Protein AF-A0A1F8F5E8-F1 (afdb_monomer_lite)

Structure (mmCIF, N/CA/C/O backbone):
data_AF-A0A1F8F5E8-F1
#
_entry.id   AF-A0A1F8F5E8-F1
#
loop_
_atom_site.group_PDB
_atom_site.id
_atom_site.type_symbol
_atom_site.label_atom_id
_atom_site.label_alt_id
_atom_site.label_comp_id
_atom_site.label_asym_id
_atom_site.label_entity_id
_atom_site.label_seq_id
_atom_site.pdbx_PDB_ins_code
_atom_site.Cartn_x
_atom_site.Cartn_y
_atom_site.Cartn_z
_atom_site.occupancy
_atom_site.B_iso_or_equiv
_atom_site.auth_seq_id
_atom_site.auth_comp_id
_atom_site.auth_asym_id
_atom_site.auth_atom_id
_atom_site.pdbx_PDB_model_num
ATOM 1 N N . MET A 1 1 ? 6.354 -14.813 -0.949 1.00 64.00 1 MET A N 1
ATOM 2 C CA . MET A 1 1 ? 7.556 -13.977 -1.151 1.00 64.00 1 MET A CA 1
ATOM 3 C C . MET A 1 1 ? 8.277 -13.563 0.131 1.00 64.00 1 MET A C 1
ATOM 5 O O . MET A 1 1 ? 9.389 -14.027 0.285 1.00 64.00 1 MET A O 1
ATOM 9 N N . ALA A 1 2 ? 7.744 -12.757 1.065 1.00 78.56 2 ALA A N 1
ATOM 10 C CA . ALA A 1 2 ? 8.550 -12.329 2.234 1.00 78.56 2 ALA A CA 1
ATOM 11 C C . ALA A 1 2 ? 9.039 -13.500 3.120 1.00 78.56 2 ALA A C 1
ATOM 13 O O . ALA A 1 2 ? 10.228 -13.620 3.390 1.00 78.56 2 ALA A O 1
ATOM 14 N N . CYS A 1 3 ? 8.141 -14.423 3.488 1.00 83.44 3 CYS A N 1
ATOM 15 C CA . CYS A 1 3 ? 8.483 -15.610 4.288 1.00 83.44 3 CYS A CA 1
ATOM 16 C C . CYS A 1 3 ? 9.421 -16.578 3.543 1.00 83.44 3 CYS A C 1
ATOM 18 O O . CYS A 1 3 ? 10.277 -17.213 4.139 1.00 83.44 3 CYS A O 1
ATOM 20 N N . GLU A 1 4 ? 9.274 -16.647 2.223 1.00 85.56 4 GLU A N 1
ATOM 21 C CA . GLU A 1 4 ? 10.065 -17.495 1.329 1.00 85.56 4 GLU A CA 1
ATOM 22 C C . GLU A 1 4 ? 11.493 -16.963 1.161 1.00 85.56 4 GLU A C 1
ATOM 24 O O . GLU A 1 4 ? 12.445 -17.720 1.297 1.00 85.56 4 GLU A O 1
ATOM 29 N N . LYS A 1 5 ? 11.650 -15.642 0.992 1.00 87.62 5 LYS A N 1
ATOM 30 C CA . LYS A 1 5 ? 12.956 -14.964 0.994 1.00 87.62 5 LYS A CA 1
ATOM 31 C C . LYS A 1 5 ? 13.677 -15.093 2.337 1.00 87.62 5 LYS A C 1
ATOM 33 O O . LYS A 1 5 ? 14.898 -15.152 2.362 1.00 87.62 5 LYS A O 1
ATOM 38 N N . ALA A 1 6 ? 12.928 -15.149 3.438 1.00 86.50 6 ALA A N 1
ATOM 39 C CA . ALA A 1 6 ? 13.471 -15.368 4.777 1.00 86.50 6 ALA A CA 1
ATOM 40 C C . ALA A 1 6 ? 13.741 -16.853 5.096 1.00 86.50 6 ALA A C 1
ATOM 42 O O . ALA A 1 6 ? 14.264 -17.151 6.166 1.00 86.50 6 ALA A O 1
ATOM 43 N N . GLY A 1 7 ? 13.361 -17.791 4.218 1.00 89.19 7 GLY A N 1
ATOM 44 C CA . GLY A 1 7 ? 13.507 -19.229 4.467 1.00 89.19 7 GLY A CA 1
ATOM 45 C C . GLY A 1 7 ? 12.617 -19.768 5.596 1.00 89.19 7 GLY A C 1
ATOM 46 O O . GLY A 1 7 ? 12.905 -20.822 6.159 1.00 89.19 7 GLY A O 1
ATOM 47 N N . VAL A 1 8 ? 11.535 -19.066 5.951 1.00 89.69 8 VAL A N 1
ATOM 48 C CA . VAL A 1 8 ? 10.646 -19.431 7.064 1.00 89.69 8 VAL A CA 1
ATOM 49 C C . VAL A 1 8 ? 9.269 -19.834 6.546 1.00 89.69 8 VAL A C 1
ATOM 51 O O . VAL A 1 8 ? 8.614 -19.108 5.797 1.00 89.69 8 VAL A O 1
ATOM 54 N N . ALA A 1 9 ? 8.770 -20.981 7.012 1.00 90.50 9 ALA A N 1
ATOM 55 C CA . ALA A 1 9 ? 7.397 -21.393 6.747 1.00 90.50 9 ALA A CA 1
ATOM 56 C C . ALA A 1 9 ? 6.399 -20.393 7.358 1.00 90.50 9 ALA A C 1
ATOM 58 O O . ALA A 1 9 ? 6.482 -20.040 8.537 1.00 90.50 9 ALA A O 1
ATOM 59 N N . ARG A 1 10 ? 5.394 -19.981 6.577 1.00 86.31 10 ARG A N 1
ATOM 60 C CA . ARG A 1 10 ? 4.365 -19.012 7.005 1.00 86.31 10 ARG A CA 1
ATOM 61 C C . ARG A 1 10 ? 3.642 -19.436 8.293 1.00 86.31 10 ARG A C 1
ATOM 63 O O . ARG A 1 10 ? 3.288 -18.596 9.116 1.00 86.31 10 ARG A O 1
ATOM 70 N N . THR A 1 11 ? 3.469 -20.742 8.491 1.00 89.94 11 THR A N 1
ATOM 71 C CA . THR A 1 11 ? 2.873 -21.343 9.693 1.00 89.94 11 THR A CA 1
ATOM 72 C C . THR A 1 11 ? 3.651 -21.020 10.970 1.00 89.94 11 THR A C 1
ATOM 74 O O . THR A 1 11 ? 3.034 -20.769 12.004 1.00 89.94 11 THR A O 1
ATOM 77 N N . ASN A 1 12 ? 4.984 -20.976 10.907 1.00 89.50 12 ASN A N 1
ATOM 78 C CA . ASN A 1 12 ? 5.835 -20.671 12.058 1.00 89.50 12 ASN A CA 1
ATOM 79 C C . ASN A 1 12 ? 5.699 -19.207 12.475 1.00 89.50 12 ASN A C 1
ATOM 81 O O . ASN A 1 12 ? 5.565 -18.924 13.662 1.00 89.50 12 ASN A O 1
ATOM 85 N N . ILE A 1 13 ? 5.616 -18.294 11.505 1.00 88.38 13 ILE A N 1
ATOM 86 C CA . ILE A 1 13 ? 5.422 -16.861 11.766 1.00 88.38 13 ILE A CA 1
ATOM 87 C C . ILE A 1 13 ? 4.106 -16.628 12.511 1.00 88.38 13 ILE A C 1
ATOM 89 O O . ILE A 1 13 ? 4.092 -15.947 13.533 1.00 88.38 13 ILE A O 1
ATOM 93 N N . TYR A 1 14 ? 3.009 -17.251 12.069 1.00 89.56 14 TYR A N 1
ATOM 94 C CA . TYR A 1 14 ? 1.724 -17.126 12.763 1.00 89.56 14 TYR A CA 1
ATOM 95 C C . TYR A 1 14 ? 1.753 -17.673 14.193 1.00 89.56 14 TYR A C 1
ATOM 97 O O . TYR A 1 14 ? 1.144 -17.087 15.089 1.00 89.56 14 TYR A O 1
ATOM 105 N N . ARG A 1 15 ? 2.499 -18.756 14.439 1.00 91.38 15 ARG A N 1
ATOM 106 C CA . ARG A 1 15 ? 2.708 -19.271 15.800 1.00 91.38 15 ARG A CA 1
ATOM 107 C C . ARG A 1 15 ? 3.508 -18.289 16.655 1.00 91.38 15 ARG A C 1
ATOM 109 O O . ARG A 1 15 ? 3.142 -18.057 17.802 1.00 91.38 15 ARG A O 1
ATOM 116 N N . TRP A 1 16 ? 4.561 -17.683 16.113 1.00 92.62 16 TRP A N 1
ATOM 117 C CA . TRP A 1 16 ? 5.384 -16.714 16.842 1.00 92.62 16 TRP A CA 1
ATOM 118 C C . TRP A 1 16 ? 4.629 -15.429 17.175 1.00 92.62 16 TRP A C 1
ATOM 120 O O . TRP A 1 16 ? 4.746 -14.943 18.297 1.00 92.62 16 TRP A O 1
ATOM 130 N N . VAL A 1 17 ? 3.784 -14.938 16.264 1.00 92.31 17 VAL A N 1
ATOM 131 C CA . VAL A 1 17 ? 2.892 -13.793 16.522 1.00 92.31 17 VAL A CA 1
ATOM 132 C C . VAL A 1 17 ? 1.932 -14.095 17.674 1.00 92.31 17 VAL A C 1
ATOM 134 O O . VAL A 1 17 ? 1.721 -13.252 18.540 1.00 92.31 17 VAL A O 1
ATOM 137 N N . LYS A 1 18 ? 1.383 -15.315 17.733 1.00 91.81 18 LYS A N 1
ATOM 138 C CA . LYS A 1 18 ? 0.479 -15.724 18.818 1.00 91.81 18 LYS A CA 1
ATOM 139 C C . LYS A 1 18 ? 1.197 -15.867 20.164 1.00 91.81 18 LYS A C 1
ATOM 141 O O . LYS A 1 18 ? 0.634 -15.524 21.200 1.00 91.81 18 LYS A O 1
ATOM 146 N N . ASN A 1 19 ? 2.425 -16.379 20.149 1.00 92.25 19 ASN A N 1
ATOM 147 C CA . ASN A 1 19 ? 3.155 -16.741 21.364 1.00 92.25 19 ASN A CA 1
ATOM 148 C C . ASN A 1 19 ? 3.994 -15.587 21.941 1.00 92.25 19 ASN A C 1
ATOM 150 O O . ASN A 1 19 ? 4.340 -15.625 23.119 1.00 92.25 19 ASN A O 1
ATOM 154 N N . SER A 1 20 ? 4.326 -14.562 21.147 1.00 93.31 20 SER A N 1
ATOM 155 C CA . SER A 1 20 ? 5.162 -13.434 21.572 1.00 93.31 20 SER A CA 1
ATOM 156 C C . SER A 1 20 ? 4.550 -12.088 21.194 1.00 93.31 20 SER A C 1
ATOM 158 O O . SER A 1 20 ? 4.498 -11.701 20.027 1.00 93.31 20 SER A O 1
ATOM 160 N N . LYS A 1 21 ? 4.171 -11.310 22.217 1.00 92.69 21 LYS A N 1
ATOM 161 C CA . LYS A 1 21 ? 3.647 -9.946 22.036 1.00 92.69 21 LYS A CA 1
ATOM 162 C C . LYS A 1 21 ? 4.673 -8.978 21.439 1.00 92.69 21 LYS A C 1
ATOM 164 O O . LYS A 1 21 ? 4.272 -8.044 20.755 1.00 92.69 21 LYS A O 1
ATOM 169 N N . LYS A 1 22 ? 5.973 -9.166 21.704 1.00 94.06 22 LYS A N 1
ATOM 170 C CA . LYS A 1 22 ? 7.031 -8.308 21.134 1.00 94.06 22 LYS A CA 1
ATOM 171 C C . LYS A 1 22 ? 7.129 -8.514 19.623 1.00 94.06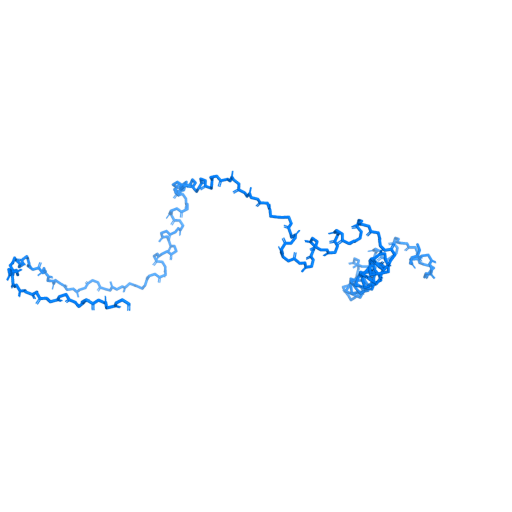 22 LYS A C 1
ATOM 173 O O . LYS A 1 22 ? 7.017 -7.558 18.870 1.00 94.06 22 LYS A O 1
ATOM 178 N N . PHE A 1 23 ? 7.194 -9.775 19.205 1.00 91.56 23 PHE A N 1
ATOM 179 C CA . PHE A 1 23 ? 7.268 -10.146 17.795 1.00 91.56 23 PHE A CA 1
ATOM 180 C C . PHE A 1 23 ? 6.015 -9.732 17.011 1.00 91.56 23 PHE A C 1
ATOM 182 O O . PHE A 1 23 ? 6.112 -9.255 15.886 1.00 91.56 23 PHE A O 1
ATOM 189 N N . ALA A 1 24 ? 4.829 -9.856 17.619 1.00 93.31 24 ALA A N 1
ATOM 190 C CA . ALA A 1 24 ? 3.588 -9.382 17.011 1.00 93.31 24 ALA A CA 1
ATOM 191 C C . ALA A 1 24 ? 3.629 -7.877 16.690 1.00 93.31 24 ALA A C 1
ATOM 193 O O . ALA A 1 24 ? 3.232 -7.483 15.598 1.00 93.31 24 ALA A O 1
ATOM 194 N N . LYS A 1 25 ? 4.143 -7.052 17.615 1.00 95.56 25 LYS A N 1
ATOM 195 C CA . LYS A 1 25 ? 4.287 -5.602 17.408 1.00 95.56 25 LYS A CA 1
ATOM 196 C C . LYS A 1 25 ? 5.293 -5.268 16.311 1.00 95.56 25 LYS A C 1
ATOM 198 O O . LYS A 1 25 ? 5.024 -4.396 15.499 1.00 95.56 25 LYS A O 1
ATOM 203 N N . GLU A 1 26 ? 6.431 -5.956 16.282 1.00 94.38 26 GLU A N 1
ATOM 204 C CA . GLU A 1 26 ? 7.458 -5.750 15.251 1.00 94.38 26 GLU A CA 1
ATOM 205 C C . GLU A 1 26 ? 6.935 -6.098 13.853 1.00 94.38 26 GLU A C 1
ATOM 207 O O . GLU A 1 26 ? 7.181 -5.362 12.902 1.00 94.38 26 GLU A O 1
ATOM 212 N N . ILE A 1 27 ? 6.158 -7.179 13.724 1.00 92.75 27 ILE A N 1
ATOM 213 C CA . ILE A 1 27 ? 5.516 -7.527 12.452 1.00 92.75 27 ILE A CA 1
ATOM 214 C C . ILE A 1 27 ? 4.473 -6.491 12.048 1.00 92.75 27 ILE A C 1
ATOM 216 O O . ILE A 1 27 ? 4.424 -6.116 10.880 1.00 92.75 27 ILE A O 1
ATOM 220 N N . ASP A 1 28 ? 3.638 -6.038 12.978 1.00 93.50 28 ASP A N 1
ATOM 221 C CA . ASP A 1 28 ? 2.615 -5.033 12.683 1.00 93.50 28 ASP A CA 1
ATOM 222 C C . ASP A 1 28 ? 3.240 -3.701 12.235 1.00 93.50 28 ASP A C 1
ATOM 224 O O . ASP A 1 28 ? 2.809 -3.102 11.245 1.00 93.50 28 ASP A O 1
ATOM 228 N N . LEU A 1 29 ? 4.335 -3.299 12.888 1.00 95.81 29 LEU A N 1
ATOM 229 C CA . LEU A 1 29 ? 5.138 -2.150 12.484 1.00 95.81 29 LEU A CA 1
ATOM 230 C C . LEU A 1 29 ? 5.708 -2.342 11.073 1.00 95.81 29 LEU A C 1
ATOM 232 O O . LEU A 1 29 ? 5.468 -1.506 10.207 1.00 95.81 29 LEU A O 1
ATOM 236 N N . ALA A 1 30 ? 6.371 -3.470 10.806 1.00 94.06 30 ALA A N 1
ATOM 237 C CA . ALA A 1 30 ? 6.947 -3.759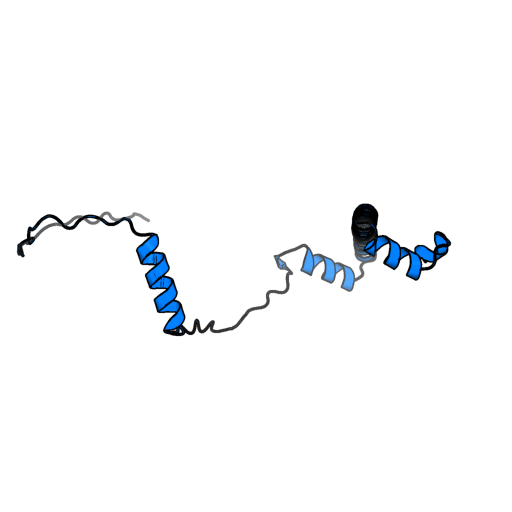 9.492 1.00 94.06 30 ALA A CA 1
ATOM 238 C C . ALA A 1 30 ? 5.885 -3.809 8.374 1.00 94.06 30 ALA A C 1
ATOM 240 O O . ALA A 1 30 ? 6.138 -3.396 7.242 1.00 94.06 30 ALA A O 1
ATOM 241 N N . LEU A 1 31 ? 4.677 -4.299 8.672 1.00 92.44 31 LEU A N 1
ATOM 242 C CA . LEU A 1 31 ? 3.552 -4.283 7.732 1.00 92.44 31 LEU A CA 1
ATOM 243 C C . LEU A 1 31 ? 3.040 -2.863 7.476 1.00 92.44 31 LEU A C 1
ATOM 245 O O . LEU A 1 31 ? 2.684 -2.538 6.342 1.00 92.44 31 LEU A O 1
ATOM 249 N N . THR A 1 32 ? 3.002 -2.030 8.513 1.00 96.31 32 THR A N 1
ATOM 250 C CA . THR A 1 32 ? 2.588 -0.628 8.413 1.00 96.31 32 THR A CA 1
ATOM 251 C C . THR A 1 32 ? 3.593 0.177 7.595 1.00 96.31 32 THR A C 1
ATOM 253 O O . THR A 1 32 ? 3.202 0.840 6.637 1.00 96.31 32 THR A O 1
ATOM 256 N N . GLU A 1 33 ? 4.885 0.048 7.891 1.00 95.81 33 GLU A N 1
ATOM 257 C CA . GLU A 1 33 ? 5.970 0.666 7.121 1.00 95.81 33 GLU A CA 1
ATOM 258 C C . GLU A 1 33 ? 5.952 0.205 5.660 1.00 95.81 33 GLU A C 1
ATOM 260 O O . GLU A 1 33 ? 6.010 1.024 4.745 1.00 95.81 33 GLU A O 1
ATOM 265 N N . GLY A 1 34 ? 5.775 -1.099 5.420 1.00 94.81 34 GLY A N 1
ATOM 266 C CA . GLY A 1 34 ? 5.656 -1.641 4.068 1.00 94.81 34 GLY A CA 1
ATOM 267 C C . GLY A 1 34 ? 4.455 -1.079 3.303 1.00 94.81 34 GLY A C 1
ATOM 268 O O . GLY A 1 34 ? 4.550 -0.832 2.101 1.00 94.81 34 GLY A O 1
ATOM 269 N N . ARG A 1 35 ? 3.328 -0.838 3.984 1.00 94.75 35 ARG A N 1
ATOM 270 C CA . ARG A 1 35 ? 2.154 -0.200 3.378 1.00 94.75 35 ARG A CA 1
ATOM 271 C C . ARG A 1 35 ? 2.442 1.246 2.993 1.00 94.75 35 ARG A C 1
ATOM 273 O O . ARG A 1 35 ? 2.106 1.619 1.877 1.00 94.75 35 ARG A O 1
ATOM 280 N N . ILE A 1 36 ? 3.052 2.023 3.887 1.00 96.06 36 ILE A N 1
ATOM 281 C CA . ILE A 1 36 ? 3.418 3.424 3.627 1.00 96.06 36 ILE A CA 1
ATOM 282 C C . ILE A 1 36 ? 4.361 3.497 2.424 1.00 96.06 36 ILE A C 1
ATOM 284 O O . ILE A 1 36 ? 4.076 4.206 1.468 1.00 96.06 36 ILE A O 1
ATOM 288 N N . PHE A 1 37 ? 5.400 2.662 2.400 1.00 96.12 37 PHE A N 1
ATOM 289 C CA . PHE A 1 37 ? 6.348 2.611 1.289 1.00 96.12 37 PHE A CA 1
ATOM 290 C C . PHE A 1 37 ? 5.685 2.305 -0.064 1.00 96.12 37 PHE A C 1
ATOM 292 O O . PHE A 1 37 ? 5.999 2.927 -1.078 1.00 96.12 37 PHE A O 1
ATOM 299 N N . ILE A 1 38 ? 4.752 1.346 -0.103 1.00 94.06 38 ILE A N 1
ATOM 300 C CA . ILE A 1 38 ? 4.012 1.031 -1.334 1.00 94.06 38 ILE A CA 1
ATOM 301 C C . ILE A 1 38 ? 3.105 2.197 -1.737 1.00 94.06 38 ILE A C 1
ATOM 303 O O . ILE A 1 38 ? 2.985 2.467 -2.933 1.00 94.06 38 ILE A O 1
ATOM 307 N N . SER A 1 39 ? 2.488 2.885 -0.773 1.00 93.88 39 SER A N 1
ATOM 308 C CA . SER A 1 39 ? 1.698 4.089 -1.040 1.00 93.88 39 SER A CA 1
ATOM 309 C C . SER A 1 39 ? 2.553 5.189 -1.670 1.00 93.88 39 SER A C 1
ATOM 311 O O . SER A 1 39 ? 2.182 5.682 -2.730 1.00 93.88 39 SER A O 1
ATOM 313 N N . ASP A 1 40 ? 3.730 5.491 -1.117 1.00 94.75 40 ASP A N 1
ATOM 314 C CA . ASP A 1 40 ? 4.641 6.513 -1.656 1.00 94.75 40 ASP A CA 1
ATOM 315 C C . ASP A 1 40 ? 5.068 6.186 -3.098 1.00 94.75 40 ASP A C 1
ATOM 317 O O . ASP A 1 40 ? 5.090 7.044 -3.988 1.00 94.75 40 ASP A O 1
ATOM 321 N N . ILE A 1 41 ? 5.357 4.908 -3.372 1.00 95.31 41 ILE A N 1
ATOM 322 C CA . ILE A 1 41 ? 5.636 4.448 -4.736 1.00 95.31 41 ILE A CA 1
ATOM 323 C C . ILE A 1 41 ? 4.413 4.651 -5.627 1.00 95.31 41 ILE A C 1
ATOM 325 O O . ILE A 1 41 ? 4.557 5.160 -6.738 1.00 95.31 41 ILE A O 1
ATOM 329 N N . ALA A 1 42 ? 3.220 4.262 -5.183 1.00 93.12 42 ALA A N 1
ATOM 330 C CA . ALA A 1 42 ? 2.005 4.419 -5.973 1.00 93.12 42 ALA A CA 1
ATOM 331 C C . ALA A 1 42 ? 1.731 5.895 -6.305 1.00 93.12 42 ALA A C 1
ATOM 333 O O . ALA A 1 42 ? 1.407 6.206 -7.451 1.00 93.12 42 ALA A O 1
ATOM 334 N N . GLU A 1 43 ? 1.945 6.805 -5.356 1.00 90.88 43 GLU A N 1
ATOM 335 C CA . GLU A 1 43 ? 1.849 8.249 -5.576 1.00 90.88 43 GLU A CA 1
ATOM 336 C C . GLU A 1 43 ? 2.846 8.716 -6.643 1.00 90.88 43 GLU A C 1
ATOM 338 O O . GLU A 1 43 ? 2.453 9.365 -7.616 1.00 90.88 43 GLU A O 1
ATOM 343 N N . SER A 1 44 ? 4.113 8.296 -6.549 1.00 93.88 44 SER A N 1
ATOM 344 C CA . SER A 1 44 ? 5.130 8.609 -7.567 1.00 93.88 44 SER A CA 1
ATOM 345 C C . SER A 1 44 ? 4.744 8.110 -8.973 1.00 93.88 44 SER A C 1
ATOM 347 O O . SER A 1 44 ? 4.971 8.792 -9.982 1.00 93.88 44 SER A O 1
ATOM 349 N N . GLN A 1 45 ? 4.103 6.940 -9.055 1.00 93.56 45 GLN A N 1
ATOM 350 C CA . GLN A 1 45 ? 3.630 6.374 -10.317 1.00 93.56 45 GLN A CA 1
ATOM 351 C C . GLN A 1 45 ? 2.434 7.149 -10.867 1.00 93.56 45 GLN A C 1
ATOM 353 O O . GLN A 1 45 ? 2.387 7.407 -12.068 1.00 93.56 45 GLN A O 1
ATOM 358 N N . ILE A 1 46 ? 1.502 7.591 -10.018 1.00 93.69 46 ILE A N 1
ATOM 359 C CA . ILE A 1 46 ? 0.381 8.441 -10.440 1.00 93.69 46 ILE A CA 1
ATOM 360 C C . ILE A 1 46 ? 0.905 9.734 -11.073 1.00 93.69 46 ILE A C 1
ATOM 362 O O . ILE A 1 46 ? 0.472 10.083 -12.171 1.00 93.69 46 ILE A O 1
ATOM 366 N N . PHE A 1 47 ? 1.885 10.402 -10.457 1.00 91.75 47 PHE A N 1
ATOM 367 C CA . PHE A 1 47 ? 2.504 11.595 -11.046 1.00 91.75 47 PHE A CA 1
ATOM 368 C C . PHE A 1 47 ? 3.168 11.316 -12.400 1.00 91.75 47 PHE A C 1
ATOM 370 O O . PHE A 1 47 ? 3.050 12.120 -13.328 1.00 91.75 47 PHE A O 1
ATOM 377 N N . SER A 1 48 ? 3.812 10.158 -12.545 1.00 94.44 48 SER A N 1
ATOM 378 C CA . SER A 1 48 ? 4.392 9.725 -13.823 1.00 94.44 48 SER A CA 1
ATOM 379 C C . SER A 1 48 ? 3.310 9.532 -14.897 1.00 94.44 48 SER A C 1
ATOM 381 O O . SER A 1 48 ? 3.439 10.043 -16.006 1.00 94.44 48 SER A O 1
ATOM 383 N N . LEU A 1 49 ? 2.182 8.901 -14.554 1.00 94.38 49 LEU A N 1
ATOM 384 C CA . LEU A 1 49 ? 1.048 8.718 -15.471 1.00 94.38 49 LEU A CA 1
ATOM 385 C C . LEU A 1 49 ? 0.348 10.036 -15.841 1.00 94.38 49 LEU A C 1
ATOM 387 O O . LEU A 1 49 ? -0.148 10.177 -16.961 1.00 94.38 49 LEU A O 1
ATOM 391 N N . ILE A 1 50 ? 0.315 11.003 -14.921 1.00 91.31 50 ILE A N 1
ATOM 392 C CA . ILE A 1 50 ? -0.171 12.364 -15.187 1.00 91.31 50 ILE A CA 1
ATOM 393 C C . ILE A 1 50 ? 0.739 13.056 -16.206 1.00 91.31 50 ILE A C 1
ATOM 395 O O . ILE A 1 50 ? 0.238 13.672 -17.149 1.00 91.31 50 ILE A O 1
ATOM 399 N N . LYS A 1 51 ? 2.065 12.917 -16.064 1.00 92.19 51 LYS A N 1
ATOM 400 C CA . LYS A 1 51 ? 3.038 13.443 -17.035 1.00 92.19 51 LYS A CA 1
ATOM 401 C C . LYS A 1 51 ? 2.848 12.820 -18.420 1.00 92.19 51 LYS A C 1
ATOM 403 O O . LYS A 1 51 ? 2.897 13.538 -19.418 1.00 92.19 51 LYS A O 1
ATOM 408 N N . ASP A 1 52 ? 2.531 11.530 -18.468 1.00 94.38 52 ASP A N 1
ATOM 409 C CA . ASP A 1 52 ? 2.198 10.797 -19.697 1.00 94.38 52 ASP A CA 1
ATOM 410 C C . ASP A 1 52 ? 0.790 11.120 -20.242 1.00 94.38 52 ASP A C 1
ATOM 412 O O . ASP A 1 52 ? 0.333 10.510 -21.209 1.00 94.38 52 ASP A O 1
ATOM 416 N N . LYS A 1 53 ? 0.094 12.101 -19.648 1.00 91.88 53 LYS A N 1
ATOM 417 C CA . LYS A 1 53 ? -1.230 12.601 -20.050 1.00 91.88 53 LYS A CA 1
ATOM 418 C C . LYS A 1 53 ? -2.335 11.540 -20.022 1.00 91.88 53 LYS A C 1
ATOM 420 O O . LYS A 1 53 ? -3.309 11.640 -20.770 1.00 91.88 53 LYS A O 1
ATOM 425 N N . LYS A 1 54 ? -2.237 10.539 -19.138 1.00 94.50 54 LYS A N 1
ATOM 426 C CA . LYS A 1 54 ? -3.326 9.569 -18.952 1.00 94.50 54 LYS A CA 1
ATOM 427 C C . LYS A 1 54 ? -4.499 10.210 -18.216 1.00 94.50 54 LYS A C 1
ATOM 429 O O . LYS A 1 54 ? -4.387 10.572 -17.045 1.00 94.50 54 LYS A O 1
ATOM 434 N N . PHE A 1 55 ? -5.641 10.295 -18.895 1.00 89.44 55 PHE A N 1
ATOM 435 C CA . PHE A 1 55 ? -6.852 10.921 -18.360 1.00 89.44 55 PHE A CA 1
ATOM 436 C C . PHE A 1 55 ? -7.314 10.296 -17.037 1.00 89.44 55 PHE A C 1
ATOM 438 O O . PHE A 1 55 ? -7.655 11.026 -16.110 1.00 89.44 55 PHE A O 1
ATOM 445 N N . ASP A 1 56 ? -7.260 8.968 -16.914 1.00 91.94 56 ASP A N 1
ATOM 446 C CA . ASP A 1 56 ? -7.702 8.267 -15.702 1.00 91.94 56 ASP A CA 1
ATOM 447 C C . ASP A 1 56 ? -6.897 8.673 -14.463 1.00 91.94 56 ASP A C 1
ATOM 449 O O . ASP A 1 56 ? -7.471 8.901 -13.400 1.00 91.94 56 ASP A O 1
ATOM 453 N N . ALA A 1 57 ? -5.578 8.838 -14.609 1.00 90.94 57 ALA A N 1
ATOM 454 C CA . ALA A 1 57 ? -4.702 9.271 -13.521 1.00 90.94 57 ALA A CA 1
ATOM 455 C C . ALA A 1 57 ? -4.968 10.733 -13.131 1.00 90.94 57 ALA A C 1
ATOM 457 O O . ALA A 1 57 ? -5.045 11.053 -11.946 1.00 90.94 57 ALA A O 1
ATOM 458 N N . ILE A 1 58 ? -5.177 11.607 -14.122 1.00 88.75 58 ILE A N 1
ATOM 459 C CA . ILE A 1 58 ? -5.521 13.019 -13.902 1.00 88.75 58 ILE A CA 1
ATOM 460 C C . ILE A 1 58 ? -6.862 13.131 -13.168 1.00 88.75 58 ILE A C 1
ATOM 462 O O . ILE A 1 58 ? -6.967 13.837 -12.167 1.00 88.75 58 ILE A O 1
ATOM 466 N N . ARG A 1 59 ? -7.884 12.397 -13.624 1.00 90.19 59 ARG A N 1
ATOM 467 C CA . ARG A 1 59 ? -9.202 12.354 -12.981 1.00 90.19 59 ARG A CA 1
ATOM 468 C C . ARG A 1 59 ? -9.103 11.825 -11.552 1.00 90.19 59 ARG A C 1
ATOM 470 O O . ARG A 1 59 ? -9.666 12.427 -10.639 1.00 90.19 59 ARG A O 1
ATOM 477 N N . PHE A 1 60 ? -8.393 10.717 -11.352 1.00 90.38 60 PHE A N 1
ATOM 478 C CA . PHE A 1 60 ? -8.194 10.133 -10.028 1.00 90.38 60 PHE A CA 1
ATOM 479 C C . PHE A 1 60 ? -7.549 11.137 -9.065 1.00 90.38 60 PHE A C 1
ATOM 481 O O . PHE A 1 60 ? -8.066 11.348 -7.969 1.00 90.38 60 PHE A O 1
ATOM 488 N N . TRP A 1 61 ? -6.489 11.819 -9.505 1.00 89.56 61 TRP A N 1
ATOM 489 C C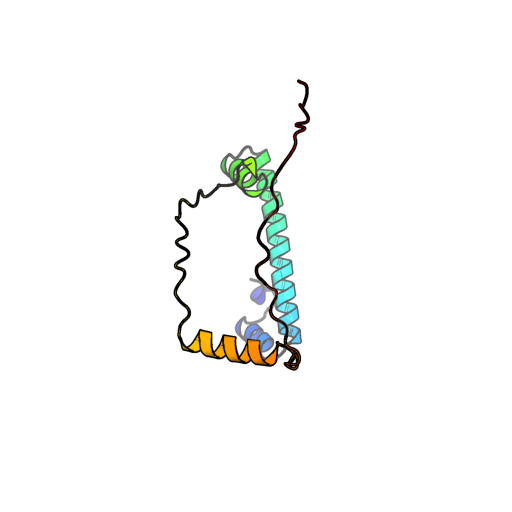A . TRP A 1 61 ? -5.797 12.826 -8.703 1.00 89.56 61 TRP A CA 1
ATOM 490 C C . TRP A 1 61 ? -6.692 14.014 -8.343 1.00 89.56 61 TRP A C 1
ATOM 492 O O . TRP A 1 61 ? -6.808 14.368 -7.170 1.00 89.56 61 TRP A O 1
ATOM 502 N N . LEU A 1 62 ? -7.376 14.598 -9.334 1.00 89.19 62 LEU A N 1
ATOM 503 C CA . LEU A 1 62 ? -8.259 15.746 -9.118 1.00 89.19 62 LEU A CA 1
ATOM 504 C C . LEU A 1 62 ? -9.394 15.412 -8.145 1.00 89.19 62 LEU A C 1
ATOM 506 O O . LEU A 1 62 ? -9.665 16.190 -7.239 1.00 89.19 62 LEU A O 1
ATOM 510 N N . THR A 1 63 ? -10.017 14.240 -8.282 1.00 89.31 63 THR A N 1
ATOM 511 C CA . THR A 1 63 ? -11.139 13.833 -7.415 1.00 89.31 63 THR A CA 1
ATOM 512 C C . THR A 1 63 ? -10.752 13.606 -5.948 1.00 89.31 63 THR A C 1
ATOM 514 O O . THR A 1 63 ? -11.601 13.778 -5.072 1.00 89.31 63 THR A O 1
ATOM 517 N N . HIS A 1 64 ? -9.498 13.233 -5.661 1.00 86.62 64 HIS A N 1
ATOM 518 C CA . HIS A 1 64 ? -9.034 12.950 -4.296 1.00 86.62 64 HIS A CA 1
ATOM 519 C C . HIS A 1 64 ? -8.362 14.152 -3.622 1.00 86.62 64 HIS A C 1
ATOM 521 O O . HIS A 1 64 ? -8.604 14.386 -2.436 1.00 86.62 64 HIS A O 1
ATOM 527 N N . ASN A 1 65 ? -7.545 14.909 -4.361 1.00 85.62 65 ASN A N 1
ATOM 528 C CA . ASN A 1 65 ? -6.732 15.991 -3.801 1.00 85.62 65 ASN A CA 1
ATOM 529 C C . ASN A 1 65 ? -7.452 17.349 -3.800 1.00 85.62 65 ASN A C 1
ATOM 531 O O . ASN A 1 65 ? -7.281 18.144 -2.881 1.00 85.62 65 ASN A O 1
ATOM 535 N N . GLU A 1 66 ? -8.291 17.616 -4.802 1.00 85.19 66 GLU A N 1
ATOM 536 C CA . GLU A 1 66 ? -8.991 18.893 -4.918 1.00 85.19 66 GLU A CA 1
ATOM 537 C C . GLU A 1 66 ? -10.449 18.769 -4.454 1.00 85.19 66 GLU A C 1
ATOM 539 O O . GLU A 1 66 ? -11.243 18.052 -5.075 1.00 85.19 66 GLU A O 1
ATOM 544 N N . PRO A 1 67 ? -10.869 19.501 -3.404 1.00 82.25 67 PRO A N 1
ATOM 545 C CA . PRO A 1 67 ? -12.239 19.427 -2.901 1.00 82.25 67 PRO A CA 1
ATOM 546 C C . PRO A 1 67 ? -13.271 19.869 -3.948 1.00 82.25 67 PRO A C 1
ATOM 548 O O . PRO A 1 67 ? -14.407 19.406 -3.910 1.00 82.25 67 PRO A O 1
ATOM 551 N N . ARG A 1 68 ? -12.872 20.701 -4.920 1.00 84.44 68 ARG A N 1
ATOM 552 C CA . ARG A 1 68 ? -13.724 21.162 -6.030 1.00 84.44 68 ARG A CA 1
ATOM 553 C C . ARG A 1 68 ? -14.171 20.042 -6.970 1.00 84.44 68 ARG A C 1
ATOM 555 O O . ARG A 1 68 ? -15.219 20.171 -7.593 1.00 84.44 68 ARG A O 1
ATOM 562 N N . TYR A 1 69 ? -13.378 18.978 -7.089 1.00 80.31 69 TYR A N 1
ATOM 563 C CA . TYR A 1 69 ? -13.661 17.838 -7.968 1.00 80.31 69 TYR A CA 1
ATOM 564 C C . TYR A 1 69 ? -14.038 16.579 -7.184 1.00 80.31 69 TYR A C 1
ATOM 566 O O . TYR A 1 69 ? -14.178 15.505 -7.772 1.00 80.31 69 TYR A O 1
ATOM 574 N N . ARG A 1 70 ? -14.191 16.685 -5.858 1.00 80.56 70 ARG A N 1
ATOM 575 C CA . ARG A 1 70 ? -14.645 15.573 -5.028 1.00 80.56 70 ARG A CA 1
ATOM 576 C C . ARG A 1 70 ? -16.060 15.186 -5.453 1.00 80.56 70 ARG A C 1
ATOM 578 O O . ARG A 1 70 ? -16.896 16.046 -5.721 1.00 80.56 70 ARG A O 1
ATOM 585 N N . ASN A 1 71 ? -16.338 13.886 -5.498 1.00 74.81 71 ASN A N 1
ATOM 586 C CA . ASN A 1 71 ? -17.701 13.404 -5.698 1.00 74.81 71 ASN A CA 1
ATOM 587 C C . ASN A 1 71 ? -18.553 13.818 -4.491 1.00 74.81 71 ASN A C 1
ATOM 589 O O . ASN A 1 71 ? -18.520 13.168 -3.446 1.00 74.81 71 ASN A O 1
ATOM 593 N N . THR A 1 72 ? -19.302 14.908 -4.630 1.00 70.00 72 THR A N 1
ATOM 594 C CA . THR A 1 72 ? -20.332 15.290 -3.669 1.00 70.00 72 THR A CA 1
ATOM 595 C C . THR A 1 72 ? -21.486 14.310 -3.804 1.00 70.00 72 THR A C 1
ATOM 597 O O . THR A 1 72 ? -22.227 14.329 -4.784 1.00 70.00 72 THR A O 1
ATOM 600 N N . LEU A 1 73 ? -21.633 13.424 -2.823 1.00 68.12 73 LEU A N 1
ATOM 601 C CA . LEU A 1 73 ? -22.858 12.654 -2.670 1.00 68.12 73 LEU A CA 1
ATOM 602 C C . LEU A 1 73 ? -23.899 13.584 -2.039 1.00 68.12 73 LEU A C 1
ATOM 604 O O . LEU A 1 73 ? -23.862 13.833 -0.836 1.00 68.12 73 LEU A O 1
ATOM 608 N N . GLU A 1 74 ? -24.809 14.131 -2.845 1.00 63.34 74 GLU A N 1
ATOM 609 C CA . GLU A 1 74 ? -26.006 14.788 -2.318 1.00 63.34 74 GLU A CA 1
ATOM 610 C C . GLU A 1 74 ? -26.877 13.732 -1.625 1.00 63.34 74 GLU A C 1
ATOM 612 O O . GLU A 1 74 ? -27.618 12.986 -2.270 1.00 63.34 74 GLU A O 1
ATOM 617 N N . ILE A 1 75 ? -26.786 13.642 -0.298 1.00 63.00 75 ILE A N 1
ATOM 618 C CA . ILE A 1 75 ? -27.678 12.790 0.490 1.00 63.00 75 ILE A CA 1
ATOM 619 C C . ILE A 1 75 ? -29.040 13.486 0.538 1.00 63.00 75 ILE A C 1
ATOM 621 O O . ILE A 1 75 ? -29.331 14.271 1.438 1.00 63.00 75 ILE A O 1
ATOM 625 N N . LYS A 1 76 ? -29.902 13.194 -0.439 1.00 53.41 76 LYS A N 1
ATOM 626 C CA . LYS A 1 76 ? -31.333 13.529 -0.386 1.00 53.41 76 LYS A CA 1
ATOM 627 C C . LYS A 1 76 ? -32.046 12.545 0.541 1.00 53.41 76 LYS A C 1
ATOM 6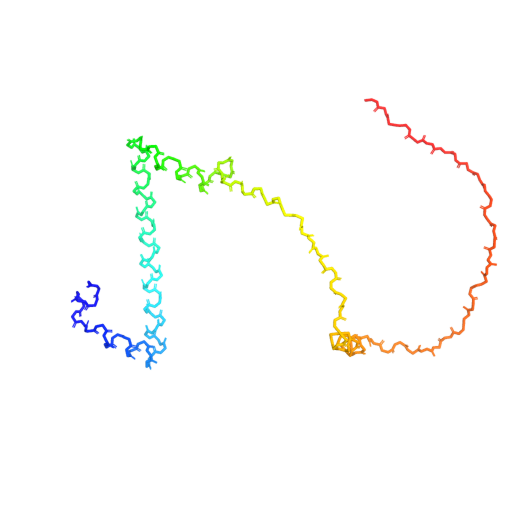29 O O . LYS A 1 76 ? -32.860 11.737 0.110 1.00 53.41 76 LYS A O 1
ATOM 634 N N . GLY A 1 77 ? -31.686 12.576 1.818 1.00 58.88 77 GLY A N 1
ATOM 635 C CA . GLY A 1 77 ? -32.367 11.840 2.872 1.00 58.88 77 GLY A CA 1
ATOM 636 C C . GLY A 1 77 ? -33.085 12.831 3.769 1.00 58.88 77 GLY A C 1
ATOM 637 O O . GLY A 1 77 ? -32.438 13.664 4.397 1.00 58.88 77 GLY A O 1
ATOM 638 N N . HIS A 1 78 ? -34.412 12.747 3.857 1.00 56.97 78 HIS A N 1
ATOM 639 C CA . HIS A 1 78 ? -35.081 13.234 5.058 1.00 56.97 78 HIS A CA 1
ATOM 640 C C . HIS A 1 78 ? -34.542 12.388 6.208 1.00 56.97 78 HIS A C 1
ATOM 642 O O . HIS A 1 78 ? -34.894 11.216 6.331 1.00 56.97 78 HIS A O 1
ATOM 648 N N . LEU A 1 79 ? -33.643 12.955 7.015 1.00 59.88 79 LEU A N 1
ATOM 649 C CA . LEU A 1 79 ? -33.307 12.371 8.301 1.00 59.88 79 LEU A CA 1
ATOM 650 C C . LEU A 1 79 ? -34.560 12.533 9.156 1.00 59.88 79 LEU A C 1
ATOM 652 O O . LEU A 1 79 ? -34.727 13.528 9.857 1.00 59.88 79 LEU A O 1
ATOM 656 N N . THR A 1 80 ? -35.485 11.581 9.053 1.00 53.53 80 THR A N 1
ATOM 657 C CA . THR A 1 80 ? -36.485 11.384 10.087 1.00 53.53 80 THR A CA 1
ATOM 658 C C . THR A 1 80 ? -35.672 11.001 11.314 1.00 53.53 80 THR A C 1
ATOM 660 O O . THR A 1 80 ? -35.359 9.833 11.532 1.00 53.53 80 THR A O 1
ATOM 663 N N . GLN A 1 81 ? -35.260 11.998 12.100 1.00 58.25 81 GLN A N 1
ATOM 664 C CA . GLN A 1 81 ? -35.068 11.793 13.521 1.00 58.25 81 GLN A CA 1
ATOM 665 C C . GLN A 1 81 ? -36.444 11.363 14.010 1.00 58.25 81 GLN A C 1
ATOM 667 O O . GLN A 1 81 ? -37.275 12.184 14.391 1.00 58.25 81 GLN A O 1
ATOM 672 N N . ALA A 1 82 ? -36.732 10.068 13.885 1.00 51.84 82 ALA A N 1
ATOM 673 C CA . ALA A 1 82 ? -37.751 9.447 14.682 1.00 51.84 82 ALA A CA 1
ATOM 674 C C . ALA A 1 82 ? -37.292 9.741 16.107 1.00 51.84 82 ALA A C 1
ATOM 676 O O . ALA A 1 82 ? -36.340 9.143 16.605 1.00 51.84 82 ALA A O 1
ATOM 677 N N . SER A 1 83 ? -37.891 10.773 16.699 1.00 54.97 83 SER A N 1
ATOM 678 C CA . SER A 1 83 ? -37.939 10.963 18.135 1.00 54.97 83 SER A CA 1
ATOM 679 C C . SER A 1 83 ? -38.686 9.744 18.654 1.00 54.97 83 SER A C 1
ATOM 681 O O . SER A 1 83 ? -39.903 9.760 18.824 1.00 54.97 83 SER A O 1
ATOM 683 N N . GLU A 1 84 ? -37.975 8.623 18.718 1.00 63.81 84 GLU A N 1
ATOM 684 C CA . GLU A 1 84 ? -38.489 7.399 19.280 1.00 63.81 84 GLU A CA 1
ATOM 685 C C . GLU A 1 84 ? -38.654 7.711 20.768 1.00 63.81 84 GLU A C 1
ATOM 687 O O . GLU A 1 84 ? -37.675 8.073 21.433 1.00 63.81 84 GLU A O 1
ATOM 692 N N . PRO A 1 85 ? -39.894 7.723 21.285 1.00 68.69 85 PRO A N 1
ATOM 693 C CA . PRO A 1 85 ? -40.120 8.056 22.679 1.00 68.69 85 PRO A CA 1
ATOM 694 C C . PRO A 1 85 ? -39.323 7.067 23.529 1.00 68.69 85 PRO A C 1
ATOM 696 O O . PRO A 1 85 ? -39.417 5.859 23.309 1.00 68.69 85 PRO A O 1
ATOM 699 N N . LEU A 1 86 ? -38.512 7.579 24.465 1.00 62.94 86 LEU A N 1
ATOM 700 C CA . LEU A 1 86 ? -37.615 6.755 25.278 1.00 62.94 86 LEU A CA 1
ATOM 701 C C . LEU A 1 86 ? -38.356 5.529 25.822 1.00 62.94 86 LEU A C 1
ATOM 703 O O . LEU A 1 86 ? -39.366 5.653 26.523 1.00 62.94 86 LEU A O 1
ATOM 707 N N . THR A 1 87 ? -37.805 4.345 25.550 1.00 77.25 87 THR A N 1
ATOM 708 C CA . THR A 1 87 ? -38.262 3.090 26.157 1.00 77.25 87 THR A CA 1
ATOM 709 C C . THR A 1 87 ? -38.349 3.254 27.685 1.00 77.25 87 THR A C 1
ATOM 711 O O . THR A 1 87 ? -37.482 3.898 28.291 1.00 77.25 87 THR A O 1
ATOM 714 N N . PRO A 1 88 ? -39.357 2.672 28.360 1.00 75.06 88 PRO A N 1
ATOM 715 C CA . PRO A 1 88 ? -39.576 2.873 29.795 1.00 75.06 88 PRO A CA 1
ATOM 716 C C . PRO A 1 88 ? -38.368 2.486 30.662 1.00 75.06 88 PRO A C 1
ATOM 718 O O . PRO A 1 88 ? -38.185 3.051 31.740 1.00 75.06 88 PRO A O 1
ATOM 721 N N . GLU A 1 89 ? -37.517 1.571 30.193 1.00 76.44 89 GLU A N 1
ATOM 722 C CA . GLU A 1 89 ? -36.269 1.197 30.868 1.00 76.44 89 GLU A CA 1
ATOM 723 C C . GLU A 1 89 ? -35.192 2.289 30.790 1.00 76.44 89 GLU A C 1
ATOM 725 O O . GLU A 1 89 ? -34.565 2.607 31.800 1.00 76.44 89 GLU A O 1
ATOM 730 N N . GLN A 1 90 ? -35.038 2.942 29.634 1.00 80.31 90 GLN A N 1
ATOM 731 C CA . GLN A 1 90 ? -34.092 4.049 29.448 1.00 80.31 90 GLN A CA 1
ATOM 732 C C . GLN A 1 90 ? -34.475 5.252 30.314 1.00 80.31 90 GLN A C 1
ATOM 734 O O . GLN A 1 90 ? -33.615 5.875 30.931 1.00 80.31 90 GLN A O 1
ATOM 739 N N . THR A 1 91 ? -35.774 5.536 30.439 1.00 80.75 91 THR A N 1
ATOM 740 C CA . THR A 1 91 ? -36.281 6.612 31.304 1.00 80.75 91 THR A CA 1
ATOM 741 C C . THR A 1 91 ? -36.017 6.337 32.787 1.00 80.75 91 THR A C 1
ATOM 743 O O . THR A 1 91 ? -35.725 7.263 33.546 1.00 80.75 91 THR A O 1
ATOM 746 N N . LYS A 1 92 ? -36.098 5.071 33.226 1.00 84.00 92 LYS A N 1
ATOM 747 C CA . LYS A 1 92 ? -35.746 4.683 34.603 1.00 84.00 92 LYS A CA 1
ATOM 748 C C . LYS A 1 92 ? -34.259 4.895 34.873 1.00 84.00 92 LYS A C 1
ATOM 750 O O . LYS A 1 92 ? -33.925 5.558 35.851 1.00 84.00 92 LYS A O 1
ATOM 755 N N . LEU A 1 93 ? -33.399 4.420 33.972 1.00 85.69 93 LEU A N 1
ATOM 756 C CA . LEU A 1 93 ? -31.950 4.579 34.087 1.00 85.69 93 LEU A CA 1
ATOM 757 C C . LEU A 1 93 ? -31.538 6.059 34.094 1.00 85.69 93 LEU A C 1
ATOM 759 O O . LEU A 1 93 ? -30.746 6.485 34.934 1.00 85.69 93 LEU A O 1
ATOM 763 N N . LEU A 1 94 ? -32.134 6.864 33.207 1.00 84.38 94 LEU A N 1
ATOM 764 C CA . LEU A 1 94 ? -31.901 8.306 33.149 1.00 84.38 94 LEU A CA 1
ATOM 765 C C . LEU A 1 94 ? -32.307 8.988 34.461 1.00 84.38 94 LEU A C 1
ATOM 767 O O . LEU A 1 94 ? -31.569 9.823 34.972 1.00 84.38 94 LEU A O 1
ATOM 771 N N . ARG A 1 95 ? -33.456 8.613 35.040 1.00 84.88 95 ARG A N 1
ATOM 772 C CA . ARG A 1 95 ? -33.948 9.170 36.309 1.00 84.88 95 ARG A CA 1
ATOM 773 C C . ARG A 1 95 ? -33.025 8.833 37.481 1.00 84.88 95 ARG A C 1
ATOM 775 O O . ARG A 1 95 ? -32.804 9.693 38.331 1.00 84.88 95 ARG A O 1
ATOM 782 N N . GLU A 1 96 ? -32.499 7.614 37.542 1.00 85.69 96 GLU A N 1
ATOM 783 C CA . GLU A 1 96 ? -31.543 7.209 38.579 1.00 85.69 96 GLU A CA 1
ATOM 784 C C . GLU A 1 96 ? -30.222 7.969 38.458 1.00 85.69 96 GLU A C 1
ATOM 786 O O . GLU A 1 96 ? -29.751 8.539 39.443 1.00 85.69 96 GLU A O 1
ATOM 791 N N . ALA A 1 97 ? -29.679 8.061 37.242 1.00 86.31 97 ALA A N 1
ATOM 792 C CA . ALA A 1 97 ? -28.471 8.831 36.968 1.00 86.31 97 ALA A CA 1
ATOM 793 C C . ALA A 1 97 ? -28.653 10.318 37.315 1.00 86.31 97 ALA A C 1
ATOM 795 O O . ALA A 1 97 ? -27.799 10.913 37.972 1.00 86.31 97 ALA A O 1
ATOM 796 N N . LEU A 1 98 ? -29.795 10.908 36.945 1.00 86.12 98 LEU A N 1
ATOM 797 C CA . LEU A 1 98 ? -30.111 12.306 37.240 1.00 86.12 98 LEU A CA 1
ATOM 798 C C . LEU A 1 98 ? -30.252 12.549 38.751 1.00 86.12 98 LEU A C 1
ATOM 800 O O . LEU A 1 98 ? -29.750 13.542 39.266 1.00 86.12 98 LEU A O 1
ATOM 804 N N . LYS A 1 99 ? -30.892 11.626 39.479 1.00 85.25 99 LYS A N 1
ATOM 805 C CA . LYS A 1 99 ? -31.051 11.702 40.940 1.00 85.25 99 LYS A CA 1
ATOM 806 C C . LYS A 1 99 ? -29.715 11.612 41.680 1.00 85.25 99 LYS A C 1
ATOM 808 O O . LYS A 1 99 ? -29.577 12.213 42.738 1.00 85.25 99 LYS A O 1
ATOM 813 N N . LEU A 1 100 ? -28.761 10.854 41.142 1.00 81.94 100 LEU A N 1
ATOM 814 C CA . LEU A 1 100 ? -27.417 10.724 41.704 1.00 81.94 100 LEU A CA 1
ATOM 815 C C . LEU A 1 100 ? -26.542 11.950 41.398 1.00 81.94 100 LEU A C 1
ATOM 817 O O . LEU A 1 100 ? -25.727 12.342 42.227 1.00 81.94 100 LEU A O 1
ATOM 821 N N . ALA A 1 101 ? -26.709 12.543 40.213 1.00 80.12 101 ALA A N 1
ATOM 822 C CA . ALA A 1 101 ? -25.925 13.689 39.757 1.00 80.12 101 ALA A CA 1
ATOM 823 C C . ALA A 1 101 ? -26.403 15.033 40.333 1.00 80.12 101 ALA A C 1
ATOM 825 O O . ALA A 1 101 ? -25.605 15.961 40.456 1.00 80.12 101 ALA A O 1
ATOM 826 N N . L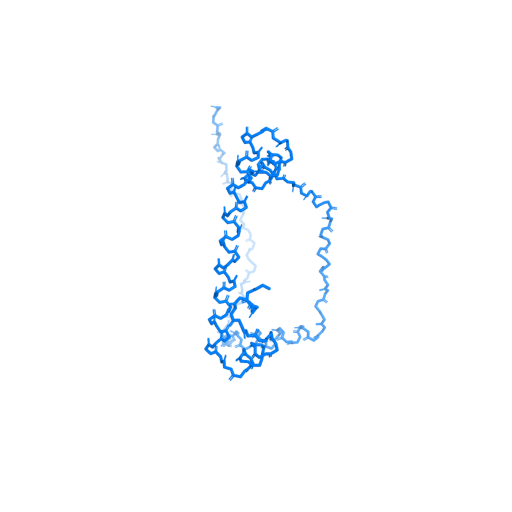EU A 1 102 ? -27.690 15.160 40.676 1.00 81.69 102 LEU A N 1
ATOM 827 C CA . LEU A 1 102 ? -28.235 16.388 41.248 1.00 81.69 102 LEU A CA 1
ATOM 828 C C . LEU A 1 102 ? -27.939 16.467 42.760 1.00 81.69 102 LEU A C 1
ATOM 830 O O . LEU A 1 102 ? -28.380 15.596 43.513 1.00 81.69 102 LEU A O 1
ATOM 834 N N . PRO A 1 103 ? -27.249 17.516 43.245 1.00 71.12 103 PRO A N 1
ATOM 835 C CA . PRO A 1 103 ? -27.088 17.741 44.677 1.00 71.12 103 PRO A CA 1
ATOM 836 C C . PRO A 1 103 ? -28.450 18.046 45.319 1.00 71.12 103 PRO A C 1
ATOM 838 O O . PRO A 1 103 ? -29.233 18.834 44.786 1.00 71.12 103 PRO A O 1
ATOM 841 N N . GLN A 1 104 ? -28.742 17.432 46.471 1.00 65.44 104 GLN A N 1
ATOM 842 C CA . GLN A 1 104 ? -29.967 17.698 47.232 1.00 65.44 104 GLN A CA 1
ATOM 843 C C . GLN A 1 104 ? -29.951 19.138 47.760 1.00 65.44 104 GLN A C 1
ATOM 845 O O . GLN A 1 104 ? -29.403 19.421 48.823 1.00 65.44 104 GLN A O 1
ATOM 850 N N . GLN A 1 105 ? -30.544 20.067 47.012 1.00 52.41 105 GLN A N 1
ATOM 851 C CA . GLN A 1 105 ? -30.854 21.388 47.538 1.00 52.41 105 GLN A CA 1
ATOM 852 C C . GLN A 1 105 ? -32.041 21.253 48.496 1.00 52.41 105 GLN A C 1
ATOM 854 O O . GLN A 1 105 ? -33.164 20.948 48.095 1.00 52.41 105 GLN A O 1
ATOM 859 N N . ASN A 1 106 ? -31.744 21.426 49.784 1.00 45.38 106 ASN A N 1
ATOM 860 C CA . ASN A 1 106 ? -32.705 21.426 50.875 1.00 45.38 106 ASN A CA 1
ATOM 861 C C . ASN A 1 106 ? -33.827 22.437 50.613 1.00 45.38 106 ASN A C 1
ATOM 863 O O . ASN A 1 106 ? -33.588 23.629 50.428 1.00 45.38 106 ASN A O 1
ATOM 867 N N . ALA A 1 107 ? -35.061 21.945 50.652 1.00 48.75 107 ALA A N 1
ATOM 868 C CA . ALA A 1 107 ? -36.262 22.754 50.610 1.00 48.75 107 ALA A CA 1
ATOM 869 C C . ALA A 1 107 ? -36.440 23.512 51.933 1.00 48.75 107 ALA A C 1
ATOM 871 O O . ALA A 1 107 ? -36.990 22.962 52.881 1.00 48.75 107 ALA A O 1
ATOM 872 N N . GLN A 1 108 ? -36.017 24.776 51.983 1.00 41.50 108 GLN A N 1
ATOM 873 C CA . GLN A 1 108 ? -36.595 25.789 52.869 1.00 41.50 108 GLN A CA 1
ATOM 874 C C . GLN A 1 108 ? -36.500 27.165 52.204 1.00 41.50 108 GLN A C 1
ATOM 876 O O . GLN A 1 108 ? -35.441 27.780 52.188 1.00 41.50 108 GLN A O 1
ATOM 881 N N . ASN A 1 109 ? -37.608 27.668 51.666 1.00 36.59 109 ASN A N 1
ATOM 882 C CA . ASN A 1 109 ? -38.389 28.727 52.310 1.00 36.59 109 ASN A CA 1
ATOM 883 C C . ASN A 1 109 ? -39.439 29.259 51.322 1.00 36.59 109 ASN A C 1
ATOM 885 O O . ASN A 1 109 ? -39.155 29.538 50.159 1.00 36.59 109 ASN A O 1
ATOM 889 N N . ASN A 1 110 ? -40.657 29.379 51.838 1.00 49.09 110 ASN A N 1
ATOM 890 C CA . ASN A 1 110 ? -41.768 30.113 51.269 1.00 49.09 110 ASN A CA 1
ATOM 891 C C . ASN A 1 110 ? -41.326 31.477 50.735 1.00 49.09 110 ASN A C 1
ATOM 893 O O . ASN A 1 110 ? -40.624 32.216 51.418 1.00 49.09 110 ASN A O 1
ATOM 8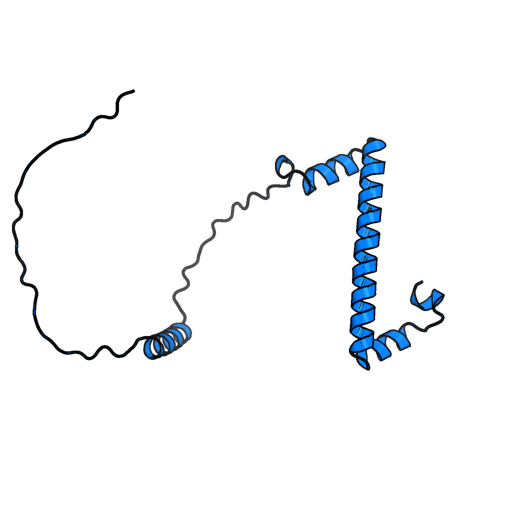97 N N . ASN A 1 111 ? -41.827 31.838 49.558 1.00 45.56 111 ASN A N 1
ATOM 898 C CA . ASN A 1 111 ? -42.649 33.033 49.385 1.00 45.56 111 ASN A CA 1
ATOM 899 C C . ASN A 1 111 ? -43.181 33.059 47.952 1.00 45.56 111 ASN A C 1
ATOM 901 O O . ASN A 1 111 ? -42.423 33.033 46.986 1.00 45.56 111 ASN A O 1
ATOM 905 N N . GLN A 1 112 ? -44.508 33.098 47.832 1.00 50.22 112 GLN A N 1
ATOM 906 C CA . GLN A 1 112 ? -45.198 33.403 46.582 1.00 50.22 112 GLN A CA 1
ATOM 907 C C . GLN A 1 112 ? -44.700 34.748 46.032 1.00 50.22 112 GLN A C 1
ATOM 909 O O . GLN A 1 112 ? -44.773 35.748 46.753 1.00 50.22 112 GLN A O 1
ATOM 914 N N . PRO A 1 113 ? -44.305 34.842 44.755 1.00 44.38 113 PRO A N 1
ATOM 915 C CA . PRO A 1 113 ? -44.326 36.111 44.058 1.00 44.38 113 PRO A CA 1
ATOM 916 C C . PRO A 1 113 ? -45.765 36.377 43.611 1.00 44.38 113 PRO A C 1
ATOM 918 O O . PRO A 1 113 ? -46.363 35.617 42.849 1.00 44.38 113 PRO A O 1
ATOM 921 N N . LYS A 1 114 ? -46.325 37.452 44.161 1.00 41.44 114 LYS A N 1
ATOM 922 C CA . LYS A 1 114 ? -47.627 38.026 43.827 1.00 41.44 114 LYS A CA 1
ATOM 923 C C . LYS A 1 114 ? -47.669 38.399 42.340 1.00 41.44 114 LYS A C 1
ATOM 925 O O . LYS A 1 114 ? -46.700 38.953 41.826 1.00 41.44 114 LYS A O 1
ATOM 930 N N . LEU A 1 115 ? -48.808 38.156 41.686 1.00 41.84 115 LEU A N 1
ATOM 931 C CA . LEU A 1 115 ? -49.155 38.807 40.421 1.00 41.84 115 LEU A CA 1
ATOM 932 C C . LEU A 1 115 ? -49.182 40.323 40.668 1.00 41.84 115 LEU A C 1
ATOM 934 O O . LEU A 1 115 ? -50.080 40.819 41.346 1.00 41.84 115 LEU A O 1
ATOM 938 N N . ALA A 1 116 ? -48.193 41.036 40.140 1.00 41.66 116 ALA A N 1
ATOM 939 C CA . ALA A 1 116 ? -48.275 42.469 39.914 1.00 41.66 116 ALA A CA 1
ATOM 940 C C . ALA A 1 116 ? -48.565 42.664 38.426 1.00 41.66 116 ALA A C 1
ATOM 942 O O . ALA A 1 116 ? -47.739 42.351 37.568 1.00 41.66 116 ALA A O 1
ATOM 943 N N . GLN A 1 117 ? -49.793 43.090 38.154 1.00 40.34 117 GLN A N 1
ATOM 944 C CA . GLN A 1 117 ? -50.171 43.733 36.907 1.00 40.34 117 GLN A CA 1
ATOM 945 C C . GLN A 1 117 ? -49.492 45.109 36.815 1.00 40.34 117 GLN A C 1
ATOM 947 O O . GLN A 1 117 ? -49.088 45.679 37.827 1.00 40.34 117 GLN A O 1
ATOM 952 N N . ASP A 1 118 ? -49.463 45.608 35.584 1.00 33.94 118 ASP A N 1
ATOM 953 C CA . ASP A 1 118 ? -49.262 46.996 35.168 1.00 33.94 118 ASP A CA 1
ATOM 954 C C . ASP A 1 118 ? -47.823 47.490 34.962 1.00 33.94 118 ASP A C 1
ATOM 956 O O . ASP A 1 118 ? -47.093 47.878 35.869 1.00 33.94 118 ASP A O 1
ATOM 960 N N . GLY A 1 119 ? -47.480 47.558 33.674 1.00 36.91 119 GLY A N 1
ATOM 961 C CA . GLY A 1 119 ? -46.465 48.430 33.101 1.00 36.91 119 GLY A CA 1
ATOM 962 C C . GLY A 1 119 ? -46.985 48.950 31.762 1.00 36.91 119 GLY A C 1
ATOM 963 O O . GLY A 1 119 ? -46.671 48.408 30.707 1.00 36.91 119 GLY A O 1
ATOM 964 N N . THR A 1 120 ? -47.863 49.948 31.823 1.00 34.75 120 THR A N 1
ATOM 965 C CA . THR A 1 120 ? -48.322 50.760 30.690 1.00 34.75 120 THR A CA 1
ATOM 966 C C . THR A 1 120 ? -47.223 51.728 30.240 1.00 34.75 120 THR A C 1
ATOM 968 O O . THR A 1 120 ? -46.783 52.489 31.093 1.00 34.75 120 THR A O 1
ATOM 971 N N . GLY A 1 121 ? -46.893 51.727 28.933 1.00 35.72 121 GLY A N 1
ATOM 972 C CA . GLY A 1 121 ? -46.434 52.859 28.084 1.00 35.72 121 GLY A CA 1
ATOM 973 C C . GLY A 1 121 ? -45.187 53.660 28.513 1.00 35.72 121 GLY A C 1
ATOM 974 O O . GLY A 1 121 ? -44.872 53.744 29.686 1.00 35.72 121 GLY A O 1
ATOM 975 N N . THR A 1 122 ? -44.401 54.326 27.674 1.00 37.34 122 THR A N 1
ATOM 976 C CA . THR A 1 122 ? -44.334 54.660 26.238 1.00 37.34 122 THR A CA 1
ATOM 977 C C . THR A 1 122 ? -42.865 55.115 26.016 1.00 37.34 122 THR A C 1
ATOM 979 O O . THR A 1 122 ? -42.209 55.513 26.975 1.00 37.34 122 THR A O 1
ATOM 982 N N . ASP A 1 123 ? -42.179 54.818 24.911 1.00 39.94 123 ASP A N 1
ATOM 983 C CA . ASP A 1 123 ? -41.863 55.683 23.746 1.00 39.94 123 ASP A CA 1
ATOM 984 C C . ASP A 1 123 ? -40.485 55.142 23.269 1.00 39.94 123 ASP A C 1
ATOM 986 O O . ASP A 1 123 ? -39.631 54.852 24.102 1.00 39.94 123 ASP A O 1
ATOM 990 N N . GLY A 1 124 ? -40.239 54.740 22.020 1.00 46.19 124 GLY A N 1
ATOM 991 C CA . GLY A 1 124 ? -40.135 55.610 20.854 1.00 46.19 124 GLY A CA 1
ATOM 992 C C . GLY A 1 124 ? -38.680 56.060 20.648 1.00 46.19 124 GLY A C 1
ATOM 993 O O . GLY A 1 124 ? -38.335 57.123 21.133 1.00 46.19 124 GLY A O 1
ATOM 994 N N . GLU A 1 125 ? -37.850 55.264 19.955 1.00 46.41 125 GLU A N 1
ATOM 995 C CA . GLU A 1 125 ? -36.779 55.753 19.056 1.00 46.41 125 GLU A CA 1
ATOM 996 C C . GLU A 1 125 ? -36.102 54.589 18.304 1.00 46.41 125 GLU A C 1
ATOM 998 O O . GLU A 1 125 ? -35.464 53.704 18.875 1.00 46.41 125 GLU A O 1
ATOM 1003 N N . GLU A 1 126 ? -36.303 54.598 16.991 1.00 59.84 126 GLU A N 1
ATOM 1004 C CA . GLU A 1 126 ? -35.744 53.709 15.976 1.00 59.84 126 GLU A CA 1
ATOM 1005 C C . GLU A 1 126 ? -34.459 54.347 15.423 1.00 59.84 126 GLU A C 1
ATOM 1007 O O . GLU A 1 126 ? -34.513 55.500 14.996 1.00 59.84 126 GLU A O 1
ATOM 1012 N N . PRO A 1 127 ? -33.300 53.665 15.417 1.00 56.38 127 PRO A N 1
ATOM 1013 C CA . PRO A 1 127 ? -32.138 54.168 14.698 1.00 56.38 127 PRO A CA 1
ATOM 1014 C C . PRO A 1 127 ? -32.074 53.580 13.281 1.00 56.38 127 PRO A C 1
ATOM 1016 O O . PRO A 1 127 ? -31.799 52.393 13.088 1.00 56.38 127 PRO A O 1
ATOM 1019 N N . GLU A 1 128 ? -32.314 54.455 12.303 1.00 57.41 128 GLU A N 1
ATOM 1020 C CA . GLU A 1 128 ? -32.077 54.268 10.868 1.00 57.41 128 GLU A CA 1
ATOM 1021 C C . GLU A 1 128 ? -30.611 53.890 10.573 1.00 57.41 128 GLU A C 1
ATOM 1023 O O . GLU A 1 128 ? -29.671 54.486 11.107 1.00 57.41 128 GLU A O 1
ATOM 1028 N N . PHE A 1 129 ? -30.411 52.927 9.668 1.00 55.88 129 PHE A N 1
ATOM 1029 C CA . PHE A 1 129 ? -29.123 52.654 9.026 1.00 55.88 129 PHE A CA 1
ATOM 1030 C C . PHE A 1 129 ? -29.086 53.360 7.658 1.00 55.88 129 PHE A C 1
ATOM 1032 O O . PHE A 1 129 ? -29.960 53.076 6.839 1.00 55.88 129 PHE A O 1
ATOM 1039 N N . PRO A 1 130 ? -28.117 54.255 7.391 1.00 70.25 130 PRO A N 1
ATOM 1040 C CA . PRO A 1 130 ? -27.966 54.884 6.079 1.00 70.25 130 PRO A CA 1
ATOM 1041 C C . PRO A 1 130 ? -27.259 53.973 5.055 1.00 70.25 130 PRO A C 1
ATOM 1043 O O . PRO A 1 130 ? -26.482 53.096 5.440 1.00 70.25 130 PRO A O 1
ATOM 1046 N N . ASP A 1 131 ? -27.566 54.237 3.776 1.00 60.50 131 ASP A N 1
ATOM 1047 C CA . ASP A 1 131 ? -27.231 53.490 2.540 1.00 60.50 131 ASP A CA 1
ATOM 1048 C C . ASP A 1 131 ? -25.750 53.116 2.316 1.00 60.50 131 ASP A C 1
ATOM 1050 O O . ASP A 1 131 ? -24.852 53.957 2.569 1.00 60.50 131 ASP A O 1
#

pLDDT: mean 76.52, std 19.07, range [33.94, 96.31]

Radius of gyration: 34.23 Å; chains: 1; bounding box: 64×77×73 Å

Secondary structure (DSSP, 8-state):
-HHHHTT--HHHHHHHHHH-HHHHHHHHHHHHHHHHHHHHHHHHHHHHHHHTT-HHHHHHHHHHH-GGGS--------------PPPHHHHHHHHHHHHHHS---------PPP-------------PPP-

Organism: NCBI:txid1802675

Sequence (131 aa):
MACEKAGVARTNIYRWVKNSKKFAKEIDLALTEGRIFISDIAESQIFSLIKDKKFDAIRFWLTHNEPRYRNTLEIKGHLTQASEPLTPEQTKLLREALKLALPQQNAQNNNQPKLAQDGTGTDGEEPEFPD

Foldseek 3Di:
DVCVVVVHDPVVLVVCLVVDVVSVVVVVVVVVVVVVVVVVVVVVVLVVVVVVVDPVSVLVCCCPPPPVSPPDDPPPDPPPPVPPPDDPVRVVVVVVVVVVPDDPDDDDDDDDDDDDDDDDDDDDDDDDDDD